Protein AF-A0A378B083-F1 (afdb_monomer)

Secondary structure (DSSP, 8-state):
---SS---SSS-GGG--SS-------TTS---S-SS-PPPP------TTSSSPTT------SHHHHHHHH-TT-HHHHT-

pLDDT: mean 86.63, std 11.59, range [54.88, 97.69]

Foldseek 3Di:
DDDPVDDDDPDDPVPDDPDDDDDDDCVVPPDDDPPPPDDDDDDFAADPQAPEDPPDDDDDDDLVNQCNHRNNPGPSSVVD

Structure (mmCIF, N/CA/C/O backbone):
data_AF-A0A378B083-F1
#
_entry.id   AF-A0A378B083-F1
#
loop_
_atom_site.group_PDB
_atom_site.id
_atom_site.type_symbol
_atom_site.label_atom_id
_atom_site.label_alt_id
_atom_site.label_comp_id
_atom_site.label_asym_id
_atom_site.label_entity_id
_atom_site.label_seq_id
_atom_site.pdbx_PDB_ins_code
_atom_site.Cartn_x
_atom_site.Cartn_y
_atom_site.Cartn_z
_atom_site.occupancy
_atom_site.B_iso_or_equiv
_atom_site.auth_seq_id
_atom_site.auth_comp_id
_atom_site.auth_asym_id
_atom_site.auth_atom_id
_atom_site.pdbx_PDB_model_num
ATOM 1 N N . MET A 1 1 ? 27.947 -0.211 -41.994 1.00 60.00 1 MET A N 1
ATOM 2 C CA . MET A 1 1 ? 28.714 0.744 -41.162 1.00 60.00 1 MET A CA 1
ATOM 3 C C . MET A 1 1 ? 27.936 1.013 -39.884 1.00 60.00 1 MET A C 1
ATOM 5 O O . MET A 1 1 ? 26.739 1.262 -39.974 1.00 60.00 1 MET A O 1
ATOM 9 N N . SER A 1 2 ? 28.563 0.904 -38.711 1.00 63.47 2 SER A N 1
ATOM 10 C CA . SER A 1 2 ? 27.969 1.386 -37.457 1.00 63.47 2 SER A CA 1
ATOM 11 C C . SER A 1 2 ? 27.911 2.914 -37.491 1.00 63.47 2 SER A C 1
ATOM 13 O O . SER A 1 2 ? 28.858 3.548 -37.951 1.00 63.47 2 SER A O 1
ATOM 15 N N . SER A 1 3 ? 26.799 3.503 -37.047 1.00 65.81 3 SER A N 1
ATOM 16 C CA . SER A 1 3 ? 26.708 4.960 -36.914 1.00 65.81 3 SER A CA 1
ATOM 17 C C . SER A 1 3 ? 27.749 5.426 -35.889 1.00 65.81 3 SER A C 1
ATOM 19 O O . SER A 1 3 ? 27.818 4.821 -34.819 1.00 65.81 3 SER A O 1
ATOM 21 N N . PRO A 1 4 ? 28.541 6.473 -36.173 1.00 73.19 4 PRO A N 1
ATOM 22 C CA . PRO A 1 4 ? 29.535 6.977 -35.228 1.00 73.19 4 PRO A CA 1
ATOM 23 C C . PRO A 1 4 ? 28.913 7.558 -33.948 1.00 73.19 4 PRO A C 1
ATOM 25 O O . PRO A 1 4 ? 29.596 7.645 -32.936 1.00 73.19 4 PRO A O 1
ATOM 28 N N . ASN A 1 5 ? 27.622 7.912 -33.975 1.00 77.12 5 ASN A N 1
ATOM 29 C CA . ASN A 1 5 ? 26.954 8.624 -32.880 1.00 77.12 5 ASN A CA 1
ATOM 30 C C . ASN A 1 5 ? 25.802 7.841 -32.228 1.00 77.12 5 ASN A C 1
ATOM 32 O O . ASN A 1 5 ? 25.218 8.321 -31.262 1.00 77.12 5 ASN A O 1
ATOM 36 N N . ILE A 1 6 ? 25.424 6.672 -32.762 1.00 76.88 6 ILE A N 1
ATOM 37 C CA . ILE A 1 6 ? 24.274 5.895 -32.268 1.00 76.88 6 ILE A CA 1
ATOM 38 C C . ILE A 1 6 ? 24.637 4.410 -32.231 1.00 76.88 6 ILE A C 1
ATOM 40 O O . ILE A 1 6 ? 24.840 3.776 -33.274 1.00 76.88 6 ILE A O 1
ATOM 44 N N . SER A 1 7 ? 24.677 3.855 -31.019 1.00 80.50 7 SER A N 1
ATOM 45 C CA . SER A 1 7 ? 24.767 2.415 -30.779 1.00 80.50 7 SER A CA 1
ATOM 46 C C . SER A 1 7 ? 23.370 1.836 -30.577 1.00 80.50 7 SER A C 1
ATOM 48 O O . SER A 1 7 ? 22.527 2.485 -29.965 1.00 80.50 7 SER A O 1
ATOM 50 N N . PHE A 1 8 ? 23.147 0.627 -31.089 1.00 85.25 8 PHE A N 1
ATOM 51 C CA . PHE A 1 8 ? 21.919 -0.132 -30.859 1.00 85.25 8 PHE A CA 1
ATOM 52 C C . PHE A 1 8 ? 22.275 -1.423 -30.132 1.00 85.25 8 PHE A C 1
ATOM 54 O O . PHE A 1 8 ? 23.275 -2.055 -30.480 1.00 85.25 8 PHE A O 1
ATOM 61 N N . ASP A 1 9 ? 21.457 -1.814 -29.165 1.00 83.75 9 ASP A N 1
ATOM 62 C CA . ASP A 1 9 ? 21.685 -3.001 -28.345 1.00 83.75 9 ASP A CA 1
ATOM 63 C C . ASP A 1 9 ? 21.215 -4.284 -29.031 1.00 83.75 9 ASP A C 1
ATOM 65 O O . ASP A 1 9 ? 21.918 -5.292 -28.996 1.00 83.75 9 ASP A O 1
ATOM 69 N N . ASN A 1 10 ? 20.037 -4.249 -29.659 1.00 86.00 10 ASN A N 1
ATOM 70 C CA . ASN A 1 10 ? 19.378 -5.446 -30.191 1.00 86.00 10 ASN A CA 1
ATOM 71 C C . ASN A 1 10 ? 19.257 -5.436 -31.715 1.00 86.00 10 ASN A C 1
ATOM 73 O O . ASN A 1 10 ? 18.966 -6.472 -32.309 1.00 86.00 10 ASN A O 1
ATOM 77 N N . ILE A 1 11 ? 19.468 -4.285 -32.360 1.00 87.75 11 ILE A N 1
ATOM 78 C CA . ILE A 1 11 ? 19.360 -4.147 -33.816 1.00 87.75 11 ILE A CA 1
ATOM 79 C C . ILE A 1 11 ? 20.757 -4.215 -34.457 1.00 87.75 11 ILE A C 1
ATOM 81 O O . ILE A 1 11 ? 21.462 -3.193 -34.529 1.00 87.75 11 ILE A O 1
ATOM 85 N N . PRO A 1 12 ? 21.187 -5.390 -34.963 1.00 86.38 12 PRO A N 1
ATOM 86 C CA . PRO A 1 12 ? 22.513 -5.554 -35.546 1.00 86.38 12 PRO A CA 1
ATOM 87 C C . PRO A 1 12 ? 22.679 -4.718 -36.816 1.00 86.38 12 PRO A C 1
ATOM 89 O O . PRO A 1 12 ? 21.726 -4.433 -37.536 1.00 86.38 12 PRO A O 1
ATOM 92 N N . SER A 1 13 ? 23.917 -4.320 -37.116 1.00 84.06 13 SER A N 1
ATOM 93 C CA . SER A 1 13 ? 24.229 -3.491 -38.289 1.00 84.06 13 SER A CA 1
ATOM 94 C C . SER A 1 13 ? 23.926 -4.180 -39.624 1.00 84.06 13 SER A C 1
ATOM 96 O O . SER A 1 13 ? 23.643 -3.493 -40.602 1.00 84.06 13 SER A O 1
ATOM 98 N N . SER A 1 14 ? 23.940 -5.515 -39.654 1.00 84.94 14 SER A N 1
ATOM 99 C CA . SER A 1 14 ? 23.715 -6.342 -40.846 1.00 84.94 14 SER A CA 1
ATOM 100 C C . SER A 1 14 ? 22.288 -6.279 -41.392 1.00 84.94 14 SER A C 1
ATOM 102 O O . SER A 1 14 ? 22.094 -6.506 -42.582 1.00 84.94 14 SER A O 1
ATOM 104 N N . ILE A 1 15 ? 21.295 -5.957 -40.554 1.00 85.06 15 ILE A N 1
ATOM 105 C CA . ILE A 1 15 ? 19.877 -5.927 -40.955 1.00 85.06 15 ILE A CA 1
ATOM 106 C C . ILE A 1 15 ? 19.355 -4.511 -41.224 1.00 85.06 15 ILE A C 1
ATOM 108 O O . ILE A 1 15 ? 18.187 -4.344 -41.572 1.00 85.06 15 ILE A O 1
ATOM 112 N N . ARG A 1 16 ? 20.196 -3.482 -41.053 1.00 82.94 16 ARG A N 1
ATOM 113 C CA . ARG A 1 16 ? 19.807 -2.072 -41.198 1.00 82.94 16 ARG A CA 1
ATOM 114 C C . ARG A 1 16 ? 19.688 -1.707 -42.676 1.00 82.94 16 ARG A C 1
ATOM 116 O O . ARG A 1 16 ? 20.649 -1.268 -43.301 1.00 82.94 16 ARG A O 1
ATOM 123 N N . LYS A 1 17 ? 18.490 -1.895 -43.222 1.00 84.69 17 LYS A N 1
ATOM 124 C CA . LYS A 1 17 ? 18.077 -1.427 -44.553 1.00 84.69 17 LYS A CA 1
ATOM 125 C C . LYS A 1 17 ? 17.240 -0.139 -44.441 1.00 84.69 17 LYS A C 1
ATOM 127 O O . LYS A 1 17 ? 16.759 0.157 -43.347 1.00 84.69 17 LYS A O 1
ATOM 132 N N . PRO A 1 18 ? 17.047 0.628 -45.531 1.00 87.50 18 PRO A N 1
ATOM 133 C CA . PRO A 1 18 ? 16.196 1.819 -45.515 1.00 87.50 18 PRO A CA 1
ATOM 134 C C . PRO A 1 18 ? 14.792 1.523 -44.959 1.00 87.50 18 PRO A C 1
ATOM 136 O O . PRO A 1 18 ? 14.154 0.553 -45.368 1.00 87.50 18 PRO A O 1
ATOM 139 N N . GLY A 1 19 ? 14.333 2.341 -44.008 1.00 84.88 19 GLY A N 1
ATOM 140 C CA . GLY A 1 19 ? 13.099 2.131 -43.246 1.00 84.88 19 GLY A CA 1
ATOM 141 C C . GLY A 1 19 ? 13.213 2.680 -41.822 1.00 84.88 19 GLY A C 1
ATOM 142 O O . GLY A 1 19 ? 14.137 3.433 -41.517 1.00 84.88 19 GLY A O 1
ATOM 143 N N . GLN A 1 20 ? 12.280 2.296 -40.951 1.00 84.62 20 GLN A N 1
ATOM 144 C CA . GLN A 1 20 ? 12.289 2.671 -39.536 1.00 84.62 20 GLN A CA 1
ATOM 145 C C . GLN A 1 20 ? 12.483 1.438 -38.659 1.00 84.62 20 GLN A C 1
ATOM 147 O O . GLN A 1 20 ? 11.864 0.398 -38.873 1.00 84.62 20 GLN A O 1
ATOM 152 N N . TYR A 1 21 ? 13.342 1.584 -37.660 1.00 85.25 21 TYR A N 1
ATOM 153 C CA . TYR A 1 21 ? 13.626 0.584 -36.648 1.00 85.25 21 TYR A CA 1
ATOM 154 C C . TYR A 1 21 ? 13.528 1.268 -35.287 1.00 85.25 21 TYR A C 1
ATOM 156 O O . TYR A 1 21 ? 14.115 2.332 -35.094 1.00 85.25 21 TYR A O 1
ATOM 164 N N . PHE A 1 22 ? 12.801 0.655 -34.357 1.00 86.00 22 PHE A N 1
ATOM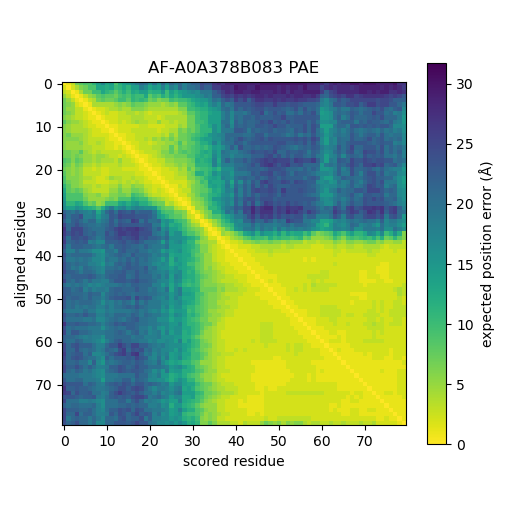 165 C CA . PHE A 1 22 ? 12.663 1.132 -32.984 1.00 86.00 22 PHE A CA 1
ATOM 166 C C . PHE A 1 22 ? 13.170 0.042 -32.043 1.00 86.00 22 PHE A C 1
ATOM 168 O O . PHE A 1 22 ? 12.790 -1.119 -32.184 1.00 86.00 22 PHE A O 1
ATOM 175 N N . GLU A 1 23 ? 14.017 0.407 -31.084 1.00 86.50 23 GLU A N 1
ATOM 176 C CA . GLU A 1 23 ? 14.363 -0.463 -29.964 1.00 86.50 23 GLU A CA 1
ATOM 177 C C . GLU A 1 23 ? 14.136 0.266 -28.646 1.00 86.50 23 GLU A C 1
ATOM 179 O O . GLU A 1 23 ? 14.352 1.473 -28.535 1.00 86.50 23 GLU A O 1
ATOM 184 N N . PHE A 1 24 ? 13.709 -0.490 -27.640 1.00 84.00 24 PHE A N 1
ATOM 185 C CA . PHE A 1 24 ? 13.593 -0.006 -26.275 1.00 84.00 24 PHE A CA 1
ATOM 186 C C . PHE A 1 24 ? 14.739 -0.592 -25.456 1.00 84.00 24 PHE A C 1
ATOM 188 O O . PHE A 1 24 ? 14.815 -1.806 -25.264 1.00 84.00 24 PHE A O 1
ATOM 195 N N . ASN A 1 25 ? 15.629 0.270 -24.966 1.00 81.88 25 ASN A N 1
ATOM 196 C CA . ASN A 1 25 ? 16.688 -0.127 -24.048 1.00 81.88 25 ASN A CA 1
ATOM 197 C C . ASN A 1 25 ? 16.171 -0.075 -22.607 1.00 81.88 25 ASN A C 1
ATOM 199 O O . ASN A 1 25 ? 15.889 0.998 -22.080 1.00 81.88 25 ASN A O 1
ATOM 203 N N . THR A 1 26 ? 16.061 -1.234 -21.959 1.00 78.38 26 THR A N 1
ATOM 204 C CA . THR A 1 26 ? 15.588 -1.338 -20.572 1.00 78.38 26 THR A CA 1
ATOM 205 C C . THR A 1 26 ? 16.700 -1.676 -19.581 1.00 78.38 26 THR A C 1
ATOM 207 O O . THR A 1 26 ? 16.391 -2.046 -18.454 1.00 78.38 26 THR A O 1
ATOM 210 N N . LYS A 1 27 ? 17.985 -1.579 -19.959 1.00 75.50 27 LYS A N 1
ATOM 211 C CA . LYS A 1 27 ? 19.118 -1.972 -19.095 1.00 75.50 27 LYS A CA 1
ATOM 212 C C . LYS A 1 27 ? 19.194 -1.177 -17.786 1.00 75.50 27 LYS A C 1
ATOM 214 O O . LYS A 1 27 ? 19.649 -1.715 -16.786 1.00 75.50 27 LYS A O 1
ATOM 219 N N . LEU A 1 28 ? 18.727 0.073 -17.790 1.00 72.75 28 LEU A N 1
ATOM 220 C CA . LEU A 1 28 ? 18.607 0.926 -16.596 1.00 72.75 28 LEU A CA 1
ATOM 221 C C . LEU A 1 28 ? 17.155 1.126 -1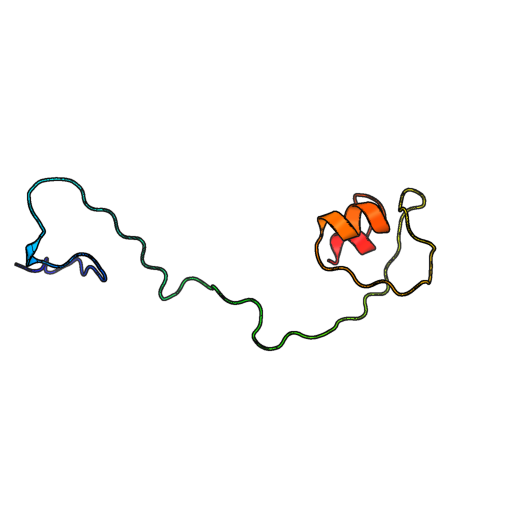6.147 1.00 72.75 28 LEU A C 1
ATOM 223 O O . LEU A 1 28 ? 16.886 1.922 -15.250 1.00 72.75 28 LEU A O 1
ATOM 227 N N . ALA A 1 29 ? 16.202 0.429 -16.768 1.00 73.44 29 ALA A N 1
ATOM 228 C CA . ALA A 1 29 ? 14.832 0.464 -16.292 1.00 73.44 29 ALA A CA 1
ATOM 229 C C . ALA A 1 29 ? 14.760 -0.347 -14.993 1.00 73.44 29 ALA A C 1
ATOM 231 O O . ALA A 1 29 ? 15.067 -1.541 -14.984 1.00 73.44 29 ALA A O 1
ATOM 232 N N . VAL A 1 30 ? 14.345 0.295 -13.901 1.00 65.88 30 VAL A N 1
ATOM 233 C CA . VAL A 1 30 ? 14.055 -0.385 -12.633 1.00 65.88 30 VAL A CA 1
ATOM 234 C C . VAL A 1 30 ? 12.941 -1.403 -12.897 1.00 65.88 30 VAL A C 1
ATOM 236 O O . VAL A 1 30 ? 11.820 -1.030 -13.231 1.00 65.88 30 VAL A O 1
ATOM 239 N N . ARG A 1 31 ? 13.272 -2.697 -12.828 1.00 62.22 31 ARG A N 1
ATOM 240 C CA . ARG A 1 31 ? 12.371 -3.810 -13.192 1.00 62.22 31 ARG A CA 1
ATOM 241 C C . ARG A 1 31 ? 12.138 -4.825 -12.078 1.00 62.22 31 ARG A C 1
ATOM 243 O O . ARG A 1 31 ? 11.515 -5.851 -12.324 1.00 62.22 31 ARG A O 1
ATOM 250 N N . THR A 1 32 ? 12.610 -4.573 -10.865 1.00 54.88 32 THR A N 1
ATOM 251 C CA . THR A 1 32 ? 12.452 -5.531 -9.768 1.00 54.88 32 THR A CA 1
ATOM 252 C C . THR A 1 32 ? 11.614 -4.924 -8.658 1.00 54.88 32 THR A C 1
ATOM 254 O O . THR A 1 32 ? 11.945 -3.850 -8.154 1.00 54.88 32 THR A O 1
ATOM 257 N N . LEU A 1 33 ? 10.580 -5.656 -8.226 1.00 60.66 33 LEU A N 1
ATOM 258 C CA . LEU A 1 33 ? 10.150 -5.578 -6.830 1.00 60.66 33 LEU A CA 1
ATOM 259 C C . LEU A 1 33 ? 11.403 -5.739 -5.947 1.00 60.66 33 LEU A C 1
ATOM 261 O O . LEU A 1 33 ? 12.312 -6.477 -6.344 1.00 60.66 33 LEU A O 1
ATOM 265 N N . PRO A 1 34 ? 11.487 -5.065 -4.789 1.0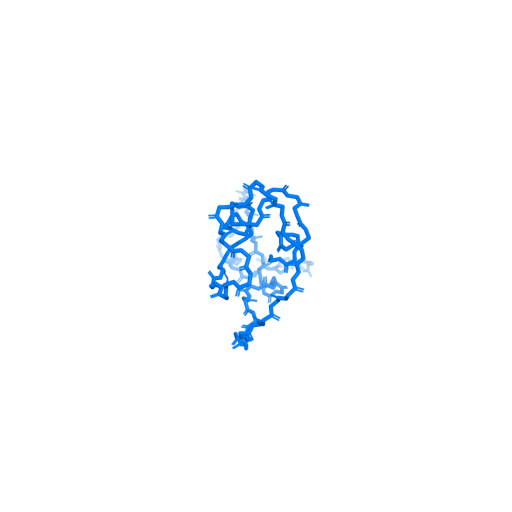0 61.12 34 PRO A N 1
ATOM 266 C CA . PRO A 1 34 ? 12.616 -5.215 -3.881 1.00 61.12 34 PRO A CA 1
ATOM 267 C C . PRO A 1 34 ? 12.950 -6.700 -3.697 1.00 61.12 34 PRO A C 1
ATOM 269 O O . PRO A 1 34 ? 12.091 -7.487 -3.310 1.00 61.12 34 PRO A O 1
ATOM 272 N N . THR A 1 35 ? 14.194 -7.101 -3.979 1.00 61.81 35 THR A N 1
ATOM 273 C CA . THR A 1 35 ? 14.660 -8.491 -3.792 1.00 61.81 35 THR A CA 1
ATOM 274 C C . THR A 1 35 ? 14.547 -8.948 -2.338 1.00 61.81 35 THR A C 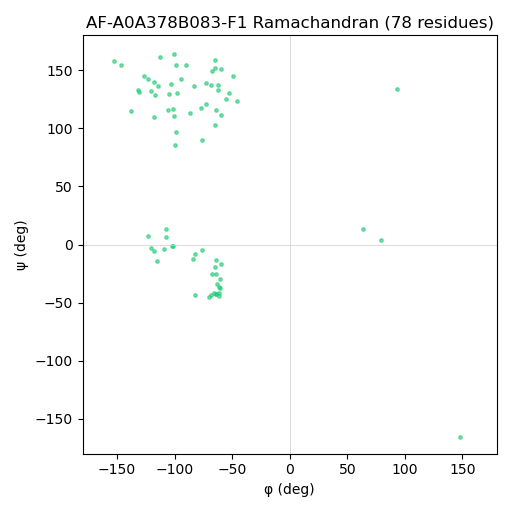1
ATOM 276 O O . THR A 1 35 ? 14.563 -10.143 -2.061 1.00 61.81 35 THR A O 1
ATOM 279 N N . ASN A 1 36 ? 14.400 -8.000 -1.413 1.00 69.44 36 ASN A N 1
ATOM 280 C CA . ASN A 1 36 ? 14.047 -8.238 -0.029 1.00 69.44 36 ASN A CA 1
ATOM 281 C C . ASN A 1 36 ? 12.547 -7.980 0.166 1.00 69.44 36 ASN A C 1
ATOM 283 O O . ASN A 1 36 ? 12.143 -6.871 0.519 1.00 69.44 36 ASN A O 1
ATOM 287 N N . ALA A 1 37 ? 11.722 -8.994 -0.102 1.00 73.12 37 ALA A N 1
ATOM 288 C CA . ALA A 1 37 ? 10.308 -8.949 0.241 1.00 73.12 37 ALA A CA 1
ATOM 289 C C . ALA A 1 37 ? 10.176 -8.906 1.771 1.00 73.12 37 ALA A C 1
ATOM 291 O O . ALA A 1 37 ? 10.351 -9.914 2.456 1.00 73.12 37 ALA A O 1
ATOM 292 N N . GLN A 1 38 ? 9.899 -7.720 2.309 1.00 80.12 38 GLN A N 1
ATOM 293 C CA . GLN A 1 38 ? 9.696 -7.518 3.737 1.00 80.12 38 GLN A CA 1
ATOM 294 C C . GLN A 1 38 ? 8.206 -7.499 4.044 1.00 80.12 38 GLN A C 1
ATOM 296 O O . GLN A 1 38 ? 7.433 -6.778 3.415 1.00 80.12 38 GLN A O 1
ATOM 301 N N . LYS A 1 39 ? 7.802 -8.283 5.044 1.00 88.50 39 LYS A N 1
ATOM 302 C CA . LYS A 1 39 ? 6.454 -8.195 5.595 1.00 88.50 39 LYS A CA 1
ATOM 303 C C . LYS A 1 39 ? 6.383 -6.968 6.500 1.00 88.50 39 LYS A C 1
ATOM 305 O O . LYS A 1 39 ? 7.082 -6.911 7.509 1.00 88.50 39 LYS A O 1
ATOM 310 N N . VAL A 1 40 ? 5.536 -6.010 6.141 1.00 91.62 40 VAL A N 1
ATOM 311 C CA . VAL A 1 40 ? 5.299 -4.787 6.917 1.00 91.62 40 VAL A CA 1
ATOM 312 C C . VAL A 1 40 ? 3.970 -4.915 7.660 1.00 91.62 40 VAL A C 1
ATOM 314 O O . VAL A 1 40 ? 2.994 -5.417 7.105 1.00 91.62 40 VAL A O 1
ATOM 317 N N . LEU A 1 41 ? 3.931 -4.478 8.922 1.00 94.38 41 LEU A N 1
ATOM 318 C CA . LEU A 1 41 ? 2.692 -4.299 9.678 1.00 94.38 41 LEU A CA 1
ATOM 319 C C . LEU A 1 41 ? 2.344 -2.810 9.682 1.00 94.38 41 LEU A C 1
ATOM 321 O O . LEU A 1 41 ? 3.094 -2.004 10.228 1.00 94.38 41 LEU A O 1
ATOM 325 N N . ILE A 1 42 ? 1.209 -2.462 9.082 1.00 94.56 42 ILE A N 1
ATOM 326 C CA . ILE A 1 42 ? 0.694 -1.093 9.043 1.00 94.56 42 ILE A CA 1
ATOM 327 C C . ILE A 1 42 ? -0.471 -0.995 10.027 1.00 94.56 42 ILE A C 1
ATOM 329 O O . ILE A 1 42 ? -1.384 -1.817 9.998 1.00 94.56 42 ILE A O 1
ATOM 333 N N . VAL A 1 43 ? -0.436 0.015 10.898 1.00 96.06 43 VAL A N 1
ATOM 334 C CA . VAL A 1 43 ? -1.541 0.363 11.799 1.00 96.06 43 VAL A CA 1
ATOM 335 C C . VAL A 1 43 ? -1.996 1.767 11.434 1.00 96.06 43 VAL A C 1
ATOM 337 O O . VAL A 1 43 ? -1.266 2.733 11.649 1.00 96.06 43 VAL A O 1
ATOM 340 N N . ALA A 1 44 ? -3.184 1.873 10.847 1.00 96.62 44 ALA A N 1
ATOM 341 C CA . ALA A 1 44 ? -3.705 3.122 10.312 1.00 96.62 44 ALA A CA 1
ATOM 342 C C . ALA A 1 44 ? -5.237 3.202 10.460 1.00 96.62 44 ALA A C 1
ATOM 344 O O . ALA A 1 44 ? -5.898 2.163 10.520 1.00 96.62 44 ALA A O 1
ATOM 345 N N . PRO A 1 45 ? -5.819 4.415 10.510 1.00 97.00 45 PRO A N 1
ATOM 346 C CA . PRO A 1 45 ? -7.269 4.594 10.517 1.00 97.00 45 PRO A CA 1
ATOM 347 C C . PRO A 1 45 ? -7.943 4.060 9.243 1.00 97.00 45 PRO A C 1
ATOM 349 O O . PRO A 1 45 ? -7.485 4.340 8.131 1.00 97.00 45 PRO A O 1
ATOM 352 N N . MET A 1 46 ? -9.073 3.370 9.416 1.00 97.56 46 MET A N 1
ATOM 353 C CA . MET A 1 46 ? -9.982 2.948 8.342 1.00 97.56 46 MET A CA 1
ATOM 354 C C . MET A 1 46 ? -11.330 3.679 8.430 1.00 97.56 46 MET A C 1
ATOM 356 O O . MET A 1 46 ? -11.679 4.224 9.478 1.00 97.56 46 MET A O 1
ATOM 360 N N . LEU A 1 47 ? -12.090 3.697 7.334 1.00 97.38 47 LEU A N 1
ATOM 361 C CA . LEU A 1 47 ? -13.445 4.250 7.286 1.00 97.38 47 LEU A CA 1
ATOM 362 C C . LEU A 1 47 ? -14.487 3.177 7.621 1.00 97.38 47 LEU A C 1
ATOM 364 O O . LEU A 1 47 ? -14.287 1.998 7.344 1.00 97.38 47 LEU A O 1
ATOM 368 N N . ALA A 1 48 ? -15.648 3.601 8.126 1.00 95.88 48 ALA A N 1
ATOM 369 C CA . ALA A 1 48 ? -16.787 2.711 8.387 1.00 95.88 48 ALA A CA 1
ATOM 370 C C . ALA A 1 48 ? -17.379 2.068 7.114 1.00 95.88 48 ALA A C 1
ATOM 372 O O . ALA A 1 48 ? -18.184 1.151 7.208 1.00 95.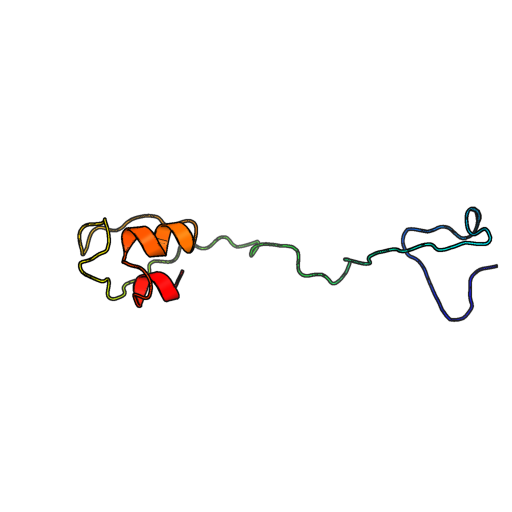88 48 ALA A O 1
ATOM 373 N N . SER A 1 49 ? -17.007 2.565 5.930 1.00 96.56 49 SER A N 1
ATOM 374 C CA . SER A 1 49 ? -17.366 1.980 4.635 1.00 96.56 49 SER A CA 1
ATOM 375 C C . SER A 1 49 ? -16.456 0.823 4.205 1.00 96.56 49 SER A C 1
ATOM 377 O O . SER A 1 49 ? -16.743 0.196 3.188 1.00 96.56 49 SER A O 1
ATOM 379 N N . GLY A 1 50 ? -15.359 0.562 4.928 1.00 96.19 50 GLY A N 1
ATOM 380 C CA . GLY A 1 50 ? -14.496 -0.592 4.685 1.00 96.19 50 GLY A CA 1
ATOM 381 C C . GLY A 1 50 ? -15.202 -1.907 5.015 1.00 96.19 50 GLY A C 1
ATOM 382 O O . GLY A 1 50 ? -16.067 -1.954 5.887 1.00 96.19 50 GLY A O 1
ATOM 383 N N . SER A 1 51 ? -14.846 -2.980 4.309 1.00 97.31 51 SER A N 1
ATOM 384 C CA . SER A 1 51 ? -15.497 -4.285 4.469 1.00 97.31 51 SER A CA 1
ATOM 385 C C . SER A 1 51 ? -14.957 -5.135 5.624 1.00 97.31 51 SER A C 1
ATOM 387 O O . SER A 1 51 ? -15.537 -6.180 5.914 1.00 97.31 51 SER A O 1
ATOM 389 N N . LEU A 1 52 ? -13.816 -4.768 6.217 1.00 96.62 52 LEU A N 1
ATOM 390 C CA . LEU A 1 52 ? -13.180 -5.542 7.287 1.00 96.62 52 LEU A CA 1
ATOM 391 C C . LEU A 1 52 ? -13.493 -4.993 8.677 1.00 96.62 52 LEU A C 1
ATOM 393 O O . LEU A 1 52 ? -13.725 -3.801 8.865 1.00 96.62 52 LEU A O 1
ATOM 397 N N . GLU A 1 53 ? -13.421 -5.881 9.664 1.00 96.00 53 GLU A N 1
ATOM 398 C CA . GLU A 1 53 ? -13.540 -5.498 11.065 1.00 96.00 53 GLU A CA 1
ATOM 399 C C . GLU A 1 53 ? -12.275 -4.767 11.553 1.00 96.00 53 GLU A C 1
ATOM 401 O O . GLU A 1 53 ? -11.150 -5.193 11.249 1.00 96.00 53 GLU A O 1
ATOM 406 N N . PRO A 1 54 ? -12.421 -3.695 12.354 1.00 94.81 54 PRO A N 1
ATOM 407 C CA . PRO A 1 54 ? -11.285 -3.002 12.947 1.00 94.81 54 PRO A CA 1
ATOM 408 C C . PRO A 1 54 ? -10.453 -3.936 13.835 1.00 94.81 54 PRO A C 1
ATOM 410 O O . PRO A 1 54 ? -10.980 -4.842 14.476 1.00 94.81 54 PRO A O 1
ATOM 413 N N . LEU A 1 55 ? -9.148 -3.661 13.945 1.00 94.38 55 LEU A N 1
ATOM 414 C CA . LEU A 1 55 ? -8.207 -4.383 14.824 1.00 94.38 55 LEU A CA 1
ATOM 415 C C . LEU A 1 55 ? -8.005 -5.876 14.488 1.00 94.38 55 LEU A C 1
ATOM 417 O O . LEU A 1 55 ? -7.376 -6.596 15.264 1.00 94.38 55 LEU A O 1
ATOM 421 N N . VAL A 1 56 ? -8.454 -6.336 13.317 1.00 95.31 56 VAL A N 1
ATOM 422 C CA . VAL A 1 56 ? -8.161 -7.678 12.796 1.00 95.31 56 VAL A CA 1
ATOM 423 C C . VAL A 1 56 ? -7.042 -7.593 11.759 1.00 95.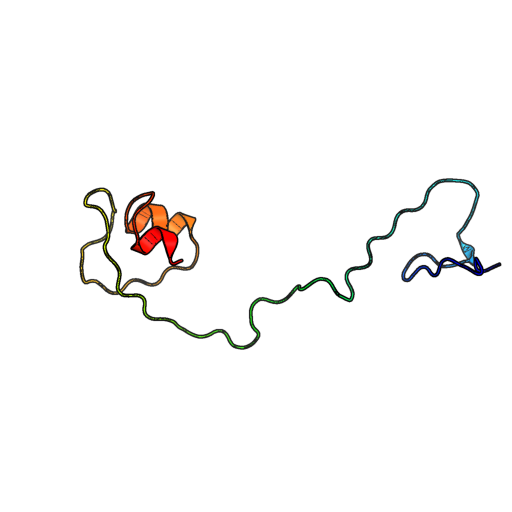31 56 VAL A C 1
ATOM 425 O O . VAL A 1 56 ? -7.217 -7.066 10.660 1.00 95.31 56 VAL A O 1
ATOM 428 N N . ALA A 1 57 ? -5.865 -8.120 12.104 1.00 94.69 57 ALA A N 1
ATOM 429 C CA . ALA A 1 57 ? -4.713 -8.108 11.208 1.00 94.69 57 ALA A CA 1
ATOM 430 C C . ALA A 1 57 ? -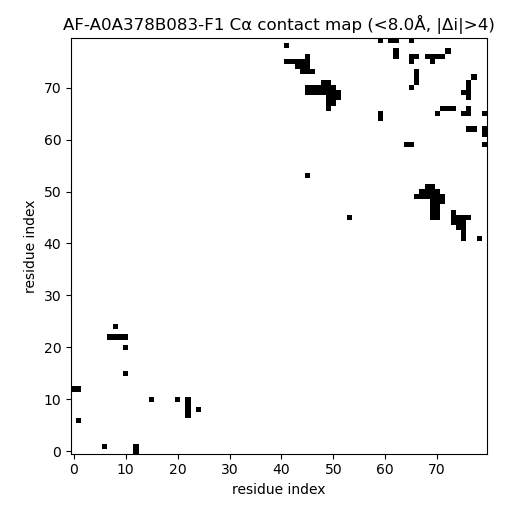4.990 -8.949 9.950 1.00 94.69 57 ALA A C 1
ATOM 432 O O . ALA A 1 57 ? -5.135 -10.169 10.028 1.00 94.69 57 ALA A O 1
ATOM 433 N N . THR A 1 58 ? -5.016 -8.291 8.791 1.00 94.81 58 THR A N 1
ATOM 434 C CA . THR A 1 58 ? -5.319 -8.908 7.494 1.00 94.81 58 THR A CA 1
ATOM 435 C C . THR A 1 58 ? -4.170 -8.668 6.521 1.00 94.81 58 THR A C 1
ATOM 437 O O . THR A 1 58 ? -3.527 -7.621 6.551 1.00 94.81 58 THR A O 1
ATOM 440 N N . SER A 1 59 ? -3.868 -9.665 5.687 1.00 95.38 59 SER A N 1
ATOM 441 C CA . SER A 1 59 ? -2.826 -9.542 4.662 1.00 95.38 59 SER A CA 1
ATOM 442 C C . SER A 1 59 ? -3.400 -8.848 3.427 1.00 95.38 59 SER A C 1
ATOM 444 O O . SER A 1 59 ? -4.511 -9.171 3.017 1.00 95.38 59 SER A O 1
ATOM 446 N N . VAL A 1 60 ? -2.647 -7.912 2.850 1.00 94.19 60 VAL A N 1
ATOM 447 C CA . VAL A 1 60 ? -3.068 -7.088 1.709 1.00 94.19 60 VAL A CA 1
ATOM 448 C C . VAL A 1 60 ? -1.962 -7.112 0.663 1.00 94.19 60 VAL A C 1
ATOM 450 O O . VAL A 1 60 ? -0.792 -6.953 1.015 1.00 94.19 60 VAL A O 1
ATOM 453 N N . PHE A 1 61 ? -2.321 -7.339 -0.602 1.00 91.56 61 PHE A N 1
ATOM 454 C CA . PHE A 1 61 ? -1.355 -7.530 -1.688 1.00 91.56 61 PHE A CA 1
ATOM 455 C C . PHE A 1 61 ? -1.494 -6.502 -2.818 1.00 91.56 61 PHE A C 1
ATOM 457 O O . PHE A 1 61 ? -0.683 -6.504 -3.745 1.00 91.56 61 PHE A O 1
ATOM 464 N N . SER A 1 62 ? -2.487 -5.611 -2.744 1.00 93.56 62 SER A N 1
ATOM 465 C CA . SER A 1 62 ? -2.674 -4.511 -3.693 1.00 93.56 62 SER A CA 1
ATOM 466 C C . SER A 1 62 ? -3.392 -3.312 -3.064 1.00 93.56 62 SER A C 1
ATOM 468 O O . SER A 1 62 ? -4.133 -3.459 -2.090 1.00 93.56 62 SER A O 1
ATOM 470 N N . GLY A 1 63 ? -3.213 -2.129 -3.660 1.00 94.81 63 GLY A N 1
ATOM 471 C CA . GLY A 1 63 ? -3.955 -0.924 -3.273 1.00 94.81 63 GLY A CA 1
ATOM 472 C C . GLY A 1 63 ? -5.467 -1.055 -3.502 1.00 94.81 63 GLY A C 1
ATOM 473 O O . GLY A 1 63 ? -6.251 -0.583 -2.683 1.00 94.81 63 GLY A O 1
ATOM 474 N N . ASP A 1 64 ? -5.892 -1.776 -4.548 1.00 96.50 64 ASP A N 1
ATOM 475 C CA . ASP A 1 64 ? -7.315 -2.017 -4.831 1.00 96.50 64 ASP A CA 1
ATOM 476 C C . ASP A 1 64 ? -7.986 -2.843 -3.719 1.00 96.50 64 ASP A C 1
ATOM 478 O O . ASP A 1 64 ? -9.084 -2.509 -3.270 1.00 96.50 64 ASP A O 1
ATOM 482 N N . GLU A 1 65 ? -7.305 -3.882 -3.216 1.00 96.19 65 GL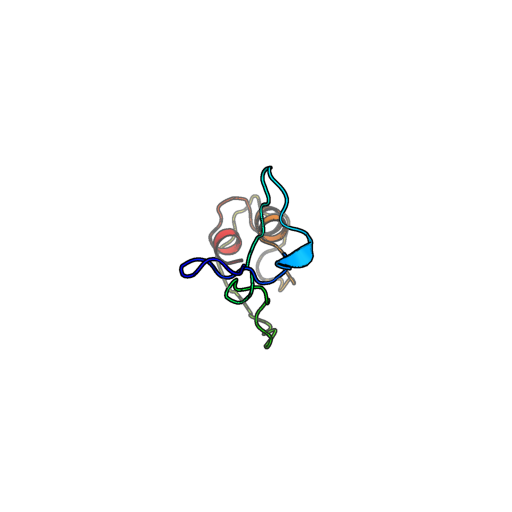U A N 1
ATOM 483 C CA . GLU A 1 65 ? -7.760 -4.640 -2.041 1.00 96.19 65 GLU A CA 1
ATOM 484 C C . GLU A 1 65 ? -7.834 -3.744 -0.798 1.00 96.19 65 GLU A C 1
ATOM 486 O O . GLU A 1 65 ? -8.833 -3.769 -0.078 1.00 96.19 65 GLU A O 1
ATOM 491 N N . ALA A 1 66 ? -6.815 -2.909 -0.565 1.00 96.94 66 ALA A N 1
ATOM 492 C CA . ALA A 1 66 ? -6.786 -1.985 0.569 1.00 96.94 66 ALA A CA 1
ATOM 493 C C . ALA A 1 66 ? -7.957 -0.987 0.537 1.00 96.94 66 ALA A C 1
ATOM 495 O O . ALA A 1 66 ? -8.534 -0.665 1.580 1.00 96.94 66 ALA A O 1
ATOM 496 N N . ALA A 1 67 ? -8.338 -0.525 -0.656 1.00 97.50 67 ALA A N 1
ATOM 497 C CA . ALA A 1 67 ? -9.449 0.397 -0.855 1.00 97.50 67 ALA A CA 1
ATOM 498 C C . ALA A 1 67 ? -10.793 -0.221 -0.449 1.00 97.50 67 ALA A C 1
ATOM 500 O O . ALA A 1 67 ? -11.600 0.428 0.218 1.00 97.50 67 ALA A O 1
ATOM 501 N N . VAL A 1 68 ? -11.019 -1.486 -0.809 1.00 97.69 68 VAL A N 1
ATOM 502 C CA . VAL A 1 68 ? -12.233 -2.227 -0.437 1.00 97.69 68 VAL A CA 1
ATOM 503 C C . VAL A 1 68 ? -12.236 -2.546 1.060 1.00 97.69 68 VAL A C 1
ATOM 505 O O . VAL A 1 68 ? -13.236 -2.328 1.744 1.00 97.69 68 VAL A O 1
ATOM 508 N N . TYR A 1 69 ? -11.106 -3.007 1.597 1.00 97.38 69 TYR A N 1
ATOM 509 C CA . TYR A 1 69 ? -10.997 -3.444 2.988 1.00 97.38 69 TYR A CA 1
ATOM 510 C C . TYR A 1 69 ? -11.129 -2.310 3.998 1.00 97.38 69 TYR A C 1
ATOM 512 O O . TYR A 1 69 ? -11.832 -2.461 4.997 1.00 97.38 69 TYR A O 1
ATOM 520 N N . PHE A 1 70 ? -10.480 -1.176 3.740 1.00 97.56 70 PHE A N 1
ATOM 521 C CA . PHE A 1 70 ? -10.392 -0.073 4.699 1.00 97.56 70 PHE A CA 1
ATOM 522 C C . PHE A 1 70 ? -11.219 1.156 4.299 1.00 97.56 70 PHE A C 1
ATOM 524 O O . PHE A 1 70 ? -11.311 2.120 5.062 1.00 97.56 70 PHE A O 1
ATOM 531 N N . GLY A 1 71 ? -11.838 1.123 3.118 1.00 97.56 71 GLY A N 1
ATOM 532 C CA . GLY A 1 71 ? -12.626 2.205 2.543 1.00 97.56 71 GLY A CA 1
ATOM 533 C C . GLY A 1 71 ? -11.797 3.103 1.623 1.00 97.56 71 GLY A C 1
ATOM 534 O O . GLY A 1 71 ? -10.692 3.541 1.970 1.00 97.56 71 GLY A O 1
ATOM 535 N N . TYR A 1 72 ? -12.362 3.405 0.452 1.00 97.44 72 TYR A N 1
ATOM 536 C CA . TYR A 1 72 ? -11.750 4.265 -0.557 1.00 97.44 72 TYR A CA 1
ATOM 537 C C . TYR A 1 72 ? -11.378 5.631 0.031 1.00 97.44 72 TYR A C 1
ATOM 539 O O . TYR A 1 72 ? -12.207 6.333 0.605 1.00 97.44 72 TYR A O 1
ATOM 547 N N . GLY A 1 73 ? -10.108 6.000 -0.128 1.00 95.94 73 GLY A N 1
ATOM 548 C CA . GLY A 1 73 ? -9.544 7.257 0.379 1.00 95.94 73 GLY A CA 1
ATOM 549 C C . GLY A 1 73 ? -9.193 7.277 1.874 1.00 95.94 73 GLY A C 1
ATOM 550 O O . GLY A 1 73 ? -8.763 8.317 2.366 1.00 95.94 73 GLY A O 1
ATOM 551 N N . SER A 1 74 ? -9.343 6.165 2.604 1.00 96.94 74 SER A N 1
ATOM 552 C CA . SER A 1 74 ? -8.875 6.068 3.995 1.00 96.94 74 SER A CA 1
ATOM 553 C C . SER A 1 74 ? -7.346 6.163 4.103 1.00 96.94 74 SER A C 1
ATOM 555 O O . SER A 1 74 ? -6.625 5.876 3.147 1.00 96.94 74 SER A O 1
ATOM 557 N N . ILE A 1 75 ? -6.832 6.521 5.287 1.00 97.25 75 ILE A N 1
ATOM 558 C CA . ILE A 1 75 ? -5.379 6.546 5.532 1.00 97.25 75 ILE A CA 1
ATOM 559 C C . ILE A 1 75 ? -4.783 5.145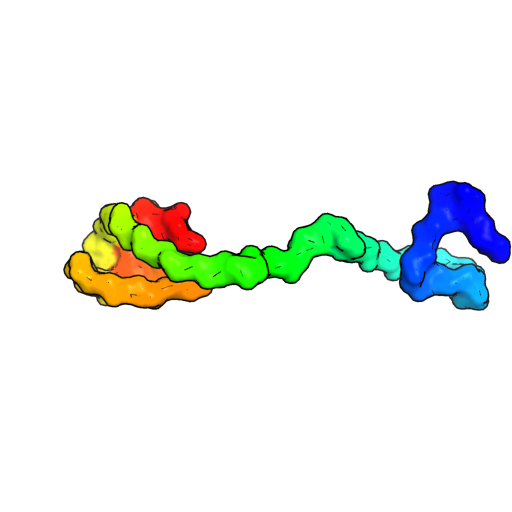 5.354 1.00 97.25 75 ILE A C 1
ATOM 561 O O . ILE A 1 75 ? -3.746 5.010 4.717 1.00 97.25 75 ILE A O 1
ATOM 565 N N . ALA A 1 76 ? -5.460 4.101 5.845 1.00 96.19 76 ALA A N 1
ATOM 566 C CA . ALA A 1 76 ? -5.029 2.720 5.645 1.00 96.19 76 ALA A CA 1
ATOM 567 C C . ALA A 1 76 ? -4.983 2.310 4.160 1.00 96.19 76 ALA A C 1
ATOM 569 O O . ALA A 1 76 ? -4.056 1.614 3.762 1.00 96.19 76 ALA A O 1
ATOM 570 N N . HIS A 1 77 ? -5.920 2.780 3.330 1.00 96.88 77 HIS A N 1
ATOM 571 C CA . HIS A 1 77 ? -5.873 2.581 1.877 1.00 96.88 77 HIS A CA 1
ATOM 572 C C . HIS A 1 77 ? -4.691 3.312 1.220 1.00 96.88 77 HIS A C 1
ATOM 574 O O . HIS A 1 77 ? -4.027 2.741 0.368 1.00 96.88 77 HIS A O 1
ATOM 580 N N . LEU A 1 78 ? -4.398 4.552 1.621 1.00 96.50 78 LEU A N 1
ATOM 581 C CA . LEU A 1 78 ? -3.342 5.369 1.002 1.00 96.50 78 LEU A CA 1
ATOM 582 C C . LEU A 1 78 ? -1.908 4.969 1.398 1.00 96.50 78 LEU A C 1
ATOM 584 O O . LEU A 1 78 ? -0.953 5.557 0.895 1.00 96.50 78 LEU A O 1
ATOM 588 N N . MET A 1 79 ? -1.749 4.017 2.320 1.00 94.00 79 MET A N 1
ATOM 589 C CA . MET A 1 79 ? -0.450 3.541 2.811 1.00 94.00 79 MET A CA 1
ATOM 590 C C . MET A 1 79 ? -0.016 2.191 2.214 1.00 94.00 79 MET A C 1
ATOM 592 O O . MET A 1 79 ? 1.065 1.713 2.565 1.00 94.00 79 MET A O 1
ATOM 596 N N . VAL A 1 80 ? -0.842 1.585 1.353 1.00 88.50 80 VAL A N 1
ATOM 597 C CA . VAL A 1 80 ? -0.594 0.306 0.660 1.00 88.50 80 VAL A CA 1
ATOM 598 C C . VAL A 1 80 ? -0.358 0.561 -0.822 1.00 88.50 80 VAL A C 1
ATOM 600 O O . VAL A 1 80 ? 0.631 0.005 -1.348 1.00 88.50 80 VAL A O 1
#

Mean predicted aligned error: 11.91 Å

Sequence (80 aa):
MSSPNISFDNIPSSIRKPGQYFEFNTKLAVRTLPTNAQKVLIVAPMLASGSLEPLVATSVFSGDEAAVYFGYGSIAHLMV

Radius of gyration: 23.68 Å; Cα contacts (8 Å, |Δi|>4): 66; chains: 1; bounding box: 47×18×60 Å

Organism: Klebsiella pneumoniae subsp. ozaenae (NCBI:txid574)

Nearest PDB structures (foldseek):
  8fop-assembly1_Z  TM=6.431E-01  e=2.812E-02  Agrobacterium phage Milano
  8fqc-assembly1_K1  TM=6.992E-01  e=1.362E+00  Agrobacterium phage Milano

Solvent-accessible surface area (backbone atoms only — not comparable to full-atom values): 5633 Å² total; per-residue (Å²): 125,79,57,94,88,56,88,65,93,85,65,59,68,90,74,72,60,96,79,88,86,86,84,85,87,58,90,84,53,91,80,69,76,67,92,70,82,73,90,80,88,84,88,61,60,62,41,94,76,17,76,54,67,84,95,60,93,74,92,76,91,45,43,71,56,28,22,52,38,22,11,76,88,19,61,41,15,77,74,91